Protein AF-A0A7K0CER4-F1 (afdb_monomer)

Structure (mmCIF, N/CA/C/O backbone):
data_AF-A0A7K0CER4-F1
#
_entry.id   AF-A0A7K0CER4-F1
#
loop_
_atom_site.group_PDB
_atom_site.id
_atom_site.type_symbol
_atom_site.label_atom_id
_atom_site.label_alt_id
_atom_site.label_comp_id
_atom_site.label_asym_id
_atom_site.label_entity_id
_atom_site.label_seq_id
_atom_site.pdbx_PDB_ins_code
_atom_site.Cartn_x
_atom_site.Cartn_y
_atom_site.Cartn_z
_atom_site.occupancy
_atom_site.B_iso_or_equiv
_atom_site.auth_seq_id
_atom_site.auth_comp_id
_atom_site.auth_asym_id
_atom_site.auth_atom_id
_atom_site.pdbx_PDB_model_num
ATOM 1 N N . MET A 1 1 ? 21.930 12.879 8.048 1.00 29.58 1 MET A N 1
ATOM 2 C CA . MET A 1 1 ? 23.312 12.764 7.537 1.00 29.58 1 MET A CA 1
ATOM 3 C C . MET A 1 1 ? 23.686 11.287 7.503 1.00 29.58 1 MET A C 1
ATOM 5 O O . MET A 1 1 ? 24.017 10.763 8.557 1.00 29.58 1 MET A O 1
ATOM 9 N N . PRO A 1 2 ? 23.555 10.571 6.370 1.00 44.19 2 PRO A N 1
ATOM 10 C CA . PRO A 1 2 ? 24.059 9.210 6.240 1.00 44.19 2 PRO A CA 1
ATOM 11 C C . PRO A 1 2 ? 25.413 9.277 5.522 1.00 44.19 2 PRO A C 1
ATOM 13 O O . PRO A 1 2 ? 25.479 9.079 4.315 1.00 44.19 2 PRO A O 1
ATOM 16 N N . THR A 1 3 ? 26.473 9.687 6.215 1.00 55.56 3 THR A N 1
ATOM 17 C CA . THR A 1 3 ? 27.746 10.022 5.551 1.00 55.56 3 THR A CA 1
ATOM 18 C C . THR A 1 3 ? 28.757 8.883 5.585 1.00 55.56 3 THR A C 1
ATOM 20 O O . THR A 1 3 ? 29.298 8.554 4.537 1.00 55.56 3 THR A O 1
ATOM 23 N N . ASP A 1 4 ? 28.937 8.196 6.711 1.00 59.75 4 ASP A N 1
ATOM 24 C CA . ASP A 1 4 ? 30.068 7.261 6.836 1.00 59.75 4 ASP A CA 1
ATOM 25 C C . ASP A 1 4 ? 29.839 5.954 6.061 1.00 59.75 4 ASP A C 1
ATOM 27 O O . ASP A 1 4 ? 30.666 5.551 5.252 1.00 59.75 4 ASP A O 1
ATOM 31 N N . ALA A 1 5 ? 28.650 5.353 6.177 1.00 55.88 5 ALA A N 1
ATOM 32 C CA . ALA A 1 5 ? 28.340 4.090 5.496 1.00 55.88 5 ALA A CA 1
ATOM 33 C C . ALA A 1 5 ? 28.259 4.211 3.960 1.00 55.88 5 ALA A C 1
ATOM 35 O O . ALA A 1 5 ? 28.503 3.241 3.244 1.00 55.88 5 ALA A O 1
ATOM 36 N N . ALA A 1 6 ? 27.886 5.387 3.447 1.00 53.59 6 ALA A N 1
ATOM 37 C CA . ALA A 1 6 ? 27.836 5.644 2.009 1.00 53.59 6 ALA A CA 1
ATOM 38 C C . ALA A 1 6 ? 29.242 5.877 1.430 1.00 53.59 6 ALA A C 1
ATOM 40 O O . ALA A 1 6 ? 29.534 5.404 0.331 1.00 53.59 6 ALA A O 1
ATOM 41 N N . LEU A 1 7 ? 30.114 6.556 2.185 1.00 67.88 7 LEU A N 1
ATOM 42 C CA . LEU A 1 7 ? 31.518 6.764 1.824 1.00 67.88 7 LEU A CA 1
ATOM 43 C C . LEU A 1 7 ? 32.299 5.441 1.842 1.00 67.88 7 LEU A C 1
ATOM 45 O O . LEU A 1 7 ? 32.976 5.131 0.862 1.00 67.88 7 LEU A O 1
ATOM 49 N N . ASP A 1 8 ? 32.111 4.613 2.873 1.00 71.12 8 ASP A N 1
ATOM 50 C CA . ASP A 1 8 ? 32.740 3.288 2.977 1.00 71.12 8 ASP A CA 1
ATOM 51 C C . ASP A 1 8 ? 32.343 2.368 1.808 1.00 71.12 8 ASP A C 1
ATOM 53 O O . ASP A 1 8 ? 33.183 1.697 1.200 1.00 71.12 8 ASP A O 1
ATOM 57 N N . ALA A 1 9 ? 31.058 2.374 1.435 1.00 60.56 9 ALA A N 1
ATOM 58 C CA . ALA A 1 9 ? 30.546 1.596 0.308 1.00 60.56 9 ALA A CA 1
ATOM 59 C C . ALA A 1 9 ? 31.138 2.053 -1.038 1.00 60.56 9 ALA A C 1
ATOM 61 O O . ALA A 1 9 ? 31.437 1.230 -1.911 1.00 60.56 9 ALA A O 1
ATOM 62 N N . GLN A 1 10 ? 31.332 3.363 -1.208 1.00 67.06 10 GLN A N 1
ATOM 63 C CA . GLN A 1 10 ? 31.935 3.940 -2.405 1.00 67.06 10 GLN A CA 1
ATOM 64 C C . GLN A 1 10 ? 33.422 3.559 -2.525 1.00 67.06 10 GLN A C 1
ATOM 66 O O . GLN A 1 10 ? 33.873 3.171 -3.609 1.00 67.06 10 GLN A O 1
ATOM 71 N N . GLU A 1 11 ? 34.180 3.604 -1.425 1.00 73.88 11 GLU A N 1
ATOM 72 C CA . GLU A 1 11 ? 35.587 3.186 -1.401 1.00 73.88 11 GLU A CA 1
ATOM 73 C C . GLU A 1 11 ? 35.763 1.693 -1.717 1.00 73.88 11 GLU A C 1
ATOM 75 O O . GLU A 1 11 ? 36.638 1.318 -2.510 1.00 73.88 11 GLU A O 1
ATOM 80 N N . GLU A 1 12 ? 34.912 0.828 -1.157 1.00 68.81 12 GLU A N 1
ATOM 81 C CA . GLU A 1 12 ? 34.974 -0.616 -1.399 1.00 68.81 12 GLU A CA 1
ATOM 82 C C . GLU A 1 12 ? 34.681 -0.962 -2.871 1.00 68.81 12 GLU A C 1
ATOM 84 O O . GLU A 1 12 ? 35.394 -1.774 -3.479 1.00 68.81 12 GLU A O 1
ATOM 89 N N . LEU A 1 13 ? 33.704 -0.284 -3.483 1.00 65.44 13 LEU A N 1
ATOM 90 C CA . LEU A 1 13 ? 33.358 -0.444 -4.896 1.00 65.44 13 LEU A CA 1
ATOM 91 C C . LEU A 1 13 ? 34.503 -0.005 -5.821 1.00 65.44 13 LEU A C 1
ATOM 93 O O . LEU A 1 13 ? 34.883 -0.744 -6.737 1.00 65.44 13 LEU A O 1
ATOM 97 N N . HIS A 1 14 ? 35.104 1.162 -5.568 1.00 67.75 14 HIS A N 1
ATOM 98 C CA . HIS A 1 14 ? 36.257 1.637 -6.341 1.00 67.75 14 HIS A CA 1
ATOM 99 C C . HIS A 1 14 ? 37.452 0.683 -6.226 1.00 67.75 14 HIS A C 1
ATOM 101 O O . HIS A 1 14 ? 38.122 0.389 -7.224 1.00 67.75 14 HIS A O 1
ATOM 107 N N . ARG A 1 15 ? 37.691 0.129 -5.033 1.00 70.62 15 ARG A N 1
ATOM 108 C CA . ARG A 1 15 ? 38.748 -0.861 -4.800 1.00 70.62 15 ARG A CA 1
ATOM 109 C C . ARG A 1 15 ? 38.490 -2.178 -5.537 1.00 70.62 15 ARG A C 1
ATOM 111 O O . ARG A 1 15 ? 39.440 -2.789 -6.035 1.00 70.62 15 ARG A O 1
ATOM 118 N N . ALA A 1 16 ? 37.234 -2.615 -5.626 1.00 64.94 16 ALA A N 1
ATOM 119 C CA . ALA A 1 16 ? 36.844 -3.813 -6.366 1.00 64.94 16 ALA A CA 1
ATOM 120 C C . ALA A 1 16 ? 37.034 -3.639 -7.885 1.00 64.94 16 ALA A C 1
ATOM 122 O O . ALA A 1 16 ? 37.624 -4.511 -8.531 1.00 64.94 16 ALA A O 1
ATOM 123 N N . LEU A 1 17 ? 36.633 -2.483 -8.429 1.00 63.59 17 LEU A N 1
ATOM 124 C CA . LEU A 1 17 ? 36.809 -2.126 -9.843 1.00 63.59 17 LEU A CA 1
ATOM 125 C C . LEU A 1 17 ? 38.290 -2.044 -10.258 1.00 63.59 17 LEU A C 1
ATOM 127 O O . LEU A 1 17 ? 38.640 -2.420 -11.376 1.00 63.59 17 LEU A O 1
ATOM 131 N N . GLY A 1 18 ? 39.183 -1.625 -9.353 1.00 64.12 18 GLY A N 1
ATOM 132 C CA . GLY A 1 18 ? 40.623 -1.496 -9.614 1.00 64.12 18 GLY A CA 1
ATOM 133 C C . GLY A 1 18 ? 41.410 -2.814 -9.745 1.00 64.12 18 GLY A C 1
ATOM 134 O O . GLY A 1 18 ? 42.584 -2.798 -10.128 1.00 64.12 18 GLY A O 1
ATOM 135 N N . ARG A 1 19 ? 40.823 -3.984 -9.446 1.00 61.50 19 ARG A N 1
ATOM 136 C CA . ARG A 1 19 ? 41.544 -5.273 -9.498 1.00 61.50 19 ARG A CA 1
ATOM 137 C C . ARG A 1 19 ? 41.629 -5.834 -10.925 1.00 61.50 19 ARG A C 1
ATOM 139 O O . ARG A 1 19 ? 40.749 -6.545 -11.402 1.00 61.50 19 ARG A O 1
ATOM 146 N N . ARG A 1 20 ? 42.779 -5.601 -11.566 1.00 58.44 20 ARG A N 1
ATOM 147 C CA . ARG A 1 20 ? 43.126 -5.880 -12.980 1.00 58.44 20 ARG A CA 1
ATOM 148 C C . ARG A 1 20 ? 42.892 -7.303 -13.530 1.00 58.44 20 ARG A C 1
ATOM 150 O O . ARG A 1 20 ? 42.984 -7.476 -14.738 1.00 58.44 20 ARG A O 1
ATOM 157 N N . ARG A 1 21 ? 42.621 -8.321 -12.698 1.00 59.00 21 ARG A N 1
ATOM 158 C CA . ARG A 1 21 ? 42.420 -9.718 -13.151 1.00 59.00 21 ARG A CA 1
ATOM 159 C C . ARG A 1 21 ? 41.004 -10.277 -12.971 1.00 59.00 21 ARG A C 1
ATOM 161 O O . ARG A 1 21 ? 40.744 -11.317 -13.546 1.00 59.00 21 ARG A O 1
ATOM 168 N N . ASN A 1 22 ? 40.114 -9.602 -12.231 1.00 57.25 22 ASN A N 1
ATOM 169 C CA . ASN A 1 22 ? 38.721 -10.035 -11.981 1.00 57.25 22 ASN A CA 1
ATOM 170 C C . ASN A 1 22 ? 37.767 -8.851 -11.674 1.00 57.25 22 ASN A C 1
ATOM 172 O O . ASN A 1 22 ? 36.726 -9.039 -11.049 1.00 57.25 22 ASN A O 1
ATOM 176 N N . GLY A 1 23 ? 38.125 -7.621 -12.065 1.00 66.62 23 GLY A N 1
ATOM 177 C CA . GLY A 1 23 ? 37.518 -6.382 -11.551 1.00 66.62 23 GLY A CA 1
ATOM 178 C C . GLY A 1 23 ? 36.002 -6.282 -11.713 1.00 66.62 23 GLY A C 1
ATOM 179 O O . GLY A 1 23 ? 35.327 -5.822 -10.801 1.00 66.62 23 GLY A O 1
ATOM 180 N N . ARG A 1 24 ? 35.445 -6.794 -12.818 1.00 70.00 24 ARG A N 1
ATOM 181 C CA . ARG A 1 24 ? 33.992 -6.812 -13.036 1.00 70.00 24 ARG A CA 1
ATOM 182 C C . ARG A 1 24 ? 33.270 -7.776 -12.092 1.00 70.00 24 ARG A C 1
ATOM 184 O O . ARG A 1 24 ? 32.379 -7.347 -11.376 1.00 70.00 24 ARG A O 1
ATOM 191 N N . ALA A 1 25 ? 33.677 -9.046 -12.051 1.00 71.19 25 ALA A N 1
ATOM 192 C CA . ALA A 1 25 ? 33.058 -10.042 -11.173 1.00 71.19 25 ALA A CA 1
ATOM 193 C C . ALA A 1 25 ? 33.236 -9.678 -9.687 1.00 71.19 25 ALA A C 1
ATOM 195 O O . ALA A 1 25 ? 32.336 -9.874 -8.876 1.00 71.19 25 ALA A O 1
ATOM 196 N N . ALA A 1 26 ? 34.384 -9.091 -9.330 1.00 70.69 26 ALA A N 1
ATOM 197 C CA . ALA A 1 26 ? 34.634 -8.578 -7.988 1.00 70.69 26 ALA A CA 1
ATOM 198 C C . ALA A 1 26 ? 33.744 -7.369 -7.648 1.00 70.69 26 ALA A C 1
ATOM 200 O O . ALA A 1 26 ? 33.265 -7.278 -6.519 1.00 70.69 26 ALA A O 1
ATOM 201 N N . ALA A 1 27 ? 33.507 -6.463 -8.603 1.00 72.50 27 ALA A N 1
ATOM 202 C CA . ALA A 1 27 ? 32.607 -5.327 -8.430 1.00 72.50 27 ALA A CA 1
ATOM 203 C C . ALA A 1 27 ? 31.137 -5.761 -8.352 1.00 72.50 27 ALA A C 1
ATOM 205 O O . ALA A 1 27 ? 30.430 -5.301 -7.465 1.00 72.50 27 ALA A O 1
ATOM 206 N N . GLU A 1 28 ? 30.692 -6.695 -9.197 1.00 72.31 28 GLU A N 1
ATOM 207 C CA . GLU A 1 28 ? 29.343 -7.280 -9.135 1.00 72.31 28 GLU A CA 1
ATOM 208 C C . GLU A 1 28 ? 29.112 -7.985 -7.786 1.00 72.31 28 GLU A C 1
ATOM 210 O O . GLU A 1 28 ? 28.113 -7.736 -7.114 1.00 72.31 28 GLU A O 1
ATOM 215 N N . ALA A 1 29 ? 30.075 -8.784 -7.313 1.00 75.12 29 ALA A N 1
ATOM 216 C CA . ALA A 1 29 ? 29.997 -9.428 -6.001 1.00 75.12 29 ALA A CA 1
ATOM 217 C C . ALA A 1 29 ? 30.063 -8.436 -4.822 1.00 75.12 29 ALA A C 1
ATOM 219 O O . ALA A 1 29 ? 29.540 -8.716 -3.744 1.00 75.12 29 ALA A O 1
ATOM 220 N N . CYS A 1 30 ? 30.736 -7.294 -4.983 1.00 77.06 30 CYS A N 1
ATOM 221 C CA . CYS A 1 30 ? 30.730 -6.206 -4.002 1.00 77.06 30 CYS A CA 1
ATOM 222 C C . CYS A 1 30 ? 29.363 -5.510 -3.974 1.00 77.06 30 CYS A C 1
ATOM 224 O O . CYS A 1 30 ? 28.758 -5.409 -2.911 1.00 77.06 30 CYS A O 1
ATOM 226 N N . LEU A 1 31 ? 28.827 -5.140 -5.138 1.00 70.31 31 LEU A N 1
ATOM 227 C CA . LEU A 1 31 ? 27.529 -4.484 -5.265 1.00 70.31 31 LEU A CA 1
ATOM 228 C C . LEU A 1 31 ? 26.386 -5.357 -4.730 1.00 70.31 31 LEU A C 1
ATOM 230 O O . LEU A 1 31 ? 25.520 -4.851 -4.018 1.00 70.31 31 LEU A O 1
ATOM 234 N N . ASN A 1 32 ? 26.409 -6.665 -5.002 1.00 69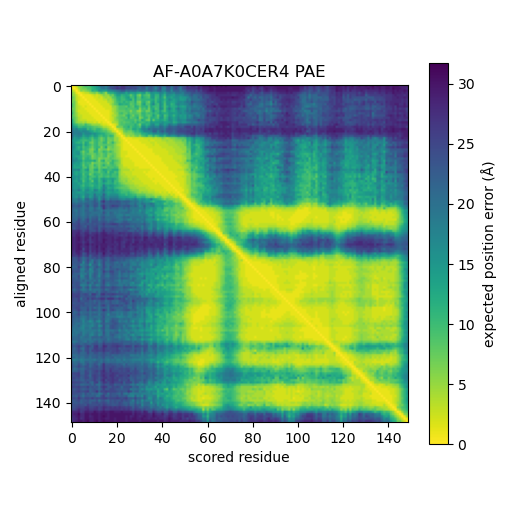.81 32 ASN A N 1
ATOM 235 C CA . ASN A 1 32 ? 25.430 -7.605 -4.451 1.00 69.81 32 ASN A CA 1
ATOM 236 C C . ASN A 1 32 ? 25.503 -7.655 -2.920 1.00 69.81 32 ASN A C 1
ATOM 238 O O . ASN A 1 32 ? 24.477 -7.520 -2.261 1.00 69.81 32 ASN A O 1
ATOM 242 N N . ARG A 1 33 ? 26.708 -7.753 -2.340 1.00 74.94 33 ARG A N 1
ATOM 243 C CA . ARG A 1 33 ? 26.892 -7.746 -0.877 1.00 74.94 33 ARG A CA 1
ATOM 244 C C . ARG A 1 33 ? 26.445 -6.432 -0.235 1.00 74.94 33 ARG A C 1
ATOM 246 O O . ARG A 1 33 ? 25.810 -6.463 0.817 1.00 74.94 33 ARG A O 1
ATOM 253 N N . LEU A 1 34 ? 26.731 -5.293 -0.867 1.00 72.94 34 LEU A N 1
ATOM 254 C CA . LEU A 1 34 ? 26.259 -3.982 -0.414 1.00 72.94 34 LEU A CA 1
ATOM 255 C C . LEU A 1 34 ? 24.731 -3.896 -0.468 1.00 72.94 34 LEU A C 1
ATOM 257 O O . LEU A 1 34 ? 24.104 -3.497 0.510 1.00 72.94 34 LEU A O 1
ATOM 261 N N . THR A 1 35 ? 24.127 -4.350 -1.566 1.00 67.06 35 THR A N 1
ATOM 262 C CA . THR A 1 35 ? 22.669 -4.368 -1.749 1.00 67.06 35 THR A CA 1
ATOM 263 C C . THR A 1 35 ? 21.988 -5.274 -0.725 1.00 67.06 35 THR A C 1
ATOM 265 O O . THR A 1 35 ? 20.997 -4.877 -0.115 1.00 67.06 35 THR A O 1
ATOM 268 N N . GLU A 1 36 ? 22.526 -6.470 -0.478 1.00 69.06 36 GLU A N 1
ATOM 269 C CA . GLU A 1 36 ? 22.033 -7.390 0.552 1.00 69.06 36 GLU A CA 1
ATOM 270 C C . GLU A 1 36 ? 22.160 -6.794 1.959 1.00 69.06 36 GLU A C 1
ATOM 272 O O . GLU A 1 36 ? 21.228 -6.900 2.758 1.00 69.06 36 GLU A O 1
ATOM 277 N N . SER A 1 37 ? 23.290 -6.146 2.260 1.00 72.50 37 SER A N 1
ATOM 278 C CA . SER A 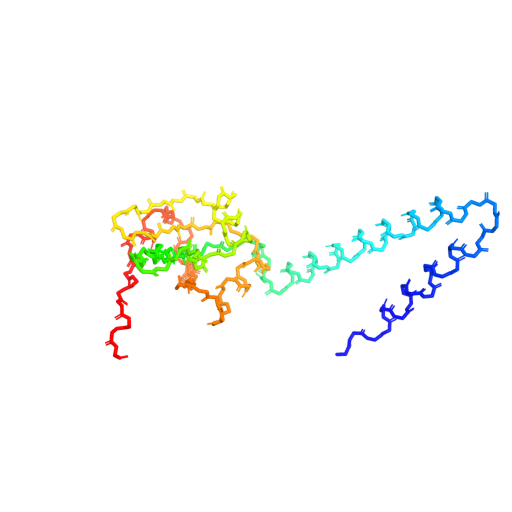1 37 ? 23.543 -5.493 3.548 1.00 72.50 37 SER A CA 1
ATOM 279 C C . SER A 1 37 ? 22.577 -4.334 3.796 1.00 72.50 37 SER A C 1
ATOM 281 O O . SER A 1 37 ? 21.937 -4.285 4.847 1.00 72.50 37 SER A O 1
ATOM 283 N N . TRP A 1 38 ? 22.394 -3.448 2.812 1.00 66.75 38 TRP A N 1
ATOM 284 C CA . TRP A 1 38 ? 21.403 -2.374 2.878 1.00 66.75 38 TRP A CA 1
ATOM 285 C C . TRP A 1 38 ? 19.985 -2.915 2.987 1.00 66.75 38 TRP A C 1
ATOM 287 O O . TRP A 1 38 ? 19.244 -2.474 3.854 1.00 66.75 38 TRP A O 1
ATOM 297 N N . THR A 1 39 ? 19.621 -3.923 2.193 1.00 57.88 39 THR A N 1
ATOM 298 C CA . THR A 1 39 ? 18.293 -4.548 2.275 1.00 57.88 39 THR A CA 1
ATOM 299 C C . THR A 1 39 ? 18.037 -5.124 3.666 1.00 57.88 39 THR A C 1
ATOM 301 O O . THR A 1 39 ? 16.942 -4.970 4.202 1.00 57.88 39 THR A O 1
ATOM 304 N N . ARG A 1 40 ? 19.040 -5.769 4.274 1.00 66.81 40 ARG A N 1
ATOM 305 C CA . ARG A 1 40 ? 18.954 -6.284 5.644 1.00 66.81 40 ARG A CA 1
ATOM 306 C C . ARG A 1 40 ? 18.799 -5.150 6.655 1.00 66.81 40 ARG A C 1
ATOM 308 O O . ARG A 1 40 ? 17.830 -5.169 7.397 1.00 66.81 40 ARG A O 1
ATOM 315 N N . GLN A 1 41 ? 19.662 -4.133 6.623 1.00 65.69 41 GLN A N 1
ATOM 316 C CA . GLN A 1 41 ? 19.555 -2.977 7.524 1.00 65.69 41 GLN A CA 1
ATOM 317 C C . GLN A 1 41 ? 18.218 -2.246 7.388 1.00 65.69 41 GLN A C 1
ATOM 319 O O . GLN A 1 41 ? 17.633 -1.859 8.393 1.00 65.69 41 GLN A O 1
ATOM 324 N N . SER A 1 42 ? 17.716 -2.066 6.166 1.00 59.91 42 SER A N 1
ATOM 325 C CA . SER A 1 42 ? 16.408 -1.461 5.923 1.00 59.91 42 SER A CA 1
ATOM 326 C C . SER A 1 42 ? 15.275 -2.314 6.489 1.00 59.91 42 SER A C 1
ATOM 328 O O . SER A 1 42 ? 14.323 -1.760 7.025 1.00 59.91 42 SER A O 1
ATOM 330 N N . ARG A 1 43 ? 15.369 -3.648 6.406 1.00 60.72 43 ARG A N 1
ATOM 331 C CA . ARG A 1 43 ? 14.389 -4.559 7.017 1.00 60.72 43 ARG A CA 1
ATOM 332 C C . ARG A 1 43 ? 14.462 -4.541 8.539 1.00 60.72 43 ARG A C 1
ATOM 334 O O . ARG A 1 43 ? 13.417 -4.468 9.169 1.00 60.72 43 ARG A O 1
ATOM 341 N N . ASP A 1 44 ? 15.659 -4.573 9.110 1.00 65.81 44 ASP A N 1
ATOM 342 C CA . ASP A 1 44 ? 15.858 -4.558 10.560 1.00 65.81 44 ASP A CA 1
ATOM 343 C C . ASP A 1 44 ? 15.357 -3.237 11.155 1.00 65.81 44 ASP A C 1
ATOM 345 O O . ASP A 1 44 ? 14.569 -3.251 12.099 1.00 65.81 44 ASP A O 1
ATOM 349 N N . ARG A 1 45 ? 15.693 -2.103 10.519 1.00 62.88 45 ARG A N 1
ATOM 350 C CA . ARG A 1 45 ? 15.121 -0.794 10.864 1.00 62.88 45 ARG A CA 1
ATOM 351 C C . ARG A 1 45 ? 13.613 -0.766 10.706 1.00 62.88 45 ARG A C 1
ATOM 353 O O . ARG A 1 45 ? 12.937 -0.295 11.605 1.00 62.88 45 ARG A O 1
ATOM 360 N N . ALA A 1 46 ? 13.074 -1.304 9.612 1.00 57.84 46 ALA A N 1
ATOM 361 C CA . ALA A 1 46 ? 11.629 -1.371 9.442 1.00 57.84 46 ALA A CA 1
ATOM 362 C C . ALA A 1 46 ? 10.977 -2.190 10.567 1.00 57.84 46 ALA A C 1
ATOM 364 O O . ALA A 1 46 ? 9.950 -1.778 11.080 1.00 57.84 46 ALA A O 1
ATOM 365 N N . VAL A 1 47 ? 11.557 -3.311 11.005 1.00 64.38 47 VAL A N 1
ATOM 366 C CA . VAL A 1 47 ? 11.033 -4.100 12.137 1.00 64.38 47 VAL A CA 1
ATOM 367 C C . VAL A 1 47 ? 11.077 -3.312 13.450 1.00 64.38 47 VAL A C 1
ATOM 369 O O . VAL A 1 47 ? 10.105 -3.358 14.209 1.00 64.38 47 VAL A O 1
ATOM 372 N N . GLU A 1 48 ? 12.171 -2.593 13.703 1.00 67.81 48 GLU A N 1
ATOM 373 C CA . GLU A 1 48 ? 12.377 -1.766 14.898 1.00 67.81 48 GLU A CA 1
ATOM 374 C C . GLU A 1 48 ? 11.419 -0.561 14.934 1.00 67.81 48 GLU A C 1
ATOM 376 O O . GLU A 1 48 ? 10.694 -0.371 15.911 1.00 67.81 48 GLU A O 1
ATOM 381 N N . GLU A 1 49 ? 11.321 0.187 13.833 1.00 63.62 49 GLU A N 1
ATOM 382 C CA . GLU A 1 49 ? 10.417 1.334 13.664 1.00 63.62 49 GLU A CA 1
ATOM 383 C C . GLU A 1 49 ? 8.938 0.919 13.684 1.00 63.62 49 GLU A C 1
ATOM 385 O O . GLU A 1 49 ? 8.082 1.675 14.142 1.00 63.62 49 GLU A O 1
ATOM 390 N N . SER A 1 50 ? 8.620 -0.305 13.251 1.00 58.97 50 SER A N 1
ATOM 391 C CA . SER A 1 50 ? 7.241 -0.813 13.233 1.00 58.97 50 SER A CA 1
ATOM 392 C C . SER A 1 50 ? 6.774 -1.434 14.551 1.00 58.97 50 SER A C 1
ATOM 394 O O . SER A 1 50 ? 5.738 -2.103 14.553 1.00 58.97 50 SER A O 1
ATOM 396 N N . ALA A 1 51 ? 7.531 -1.319 15.647 1.00 66.25 51 ALA A N 1
ATOM 397 C CA . ALA A 1 51 ? 7.236 -2.010 16.908 1.00 66.25 51 ALA A CA 1
ATOM 398 C C . ALA A 1 51 ? 6.943 -3.520 16.713 1.00 66.25 51 ALA A C 1
ATOM 400 O O . ALA A 1 51 ? 5.997 -4.066 17.284 1.00 66.25 51 ALA A O 1
ATOM 401 N N . HIS A 1 52 ? 7.720 -4.194 15.852 1.00 66.19 52 HIS A N 1
ATOM 402 C CA . HIS A 1 52 ? 7.538 -5.601 15.457 1.00 66.19 52 HIS A CA 1
ATOM 403 C C . HIS A 1 52 ? 6.245 -5.938 14.688 1.00 66.19 52 HIS A C 1
ATOM 405 O O . HIS A 1 52 ? 5.901 -7.115 14.558 1.00 66.19 52 HIS A O 1
ATOM 411 N N . ARG A 1 53 ? 5.549 -4.948 14.113 1.00 67.56 53 ARG A N 1
ATOM 412 C CA . ARG A 1 53 ? 4.455 -5.155 13.147 1.00 67.56 53 ARG A CA 1
ATOM 413 C C . ARG A 1 53 ? 4.931 -4.848 11.720 1.00 67.56 53 ARG A C 1
ATOM 415 O O . ARG A 1 53 ? 4.675 -3.760 11.216 1.00 67.56 53 ARG A O 1
ATOM 422 N N . PRO A 1 54 ? 5.617 -5.783 11.033 1.00 75.38 54 PRO A N 1
ATOM 423 C CA . PRO A 1 54 ? 6.240 -5.502 9.734 1.00 75.38 54 PRO A CA 1
ATOM 424 C C . PRO A 1 54 ? 5.240 -5.185 8.612 1.00 75.38 54 PRO A C 1
ATOM 426 O O . PRO A 1 54 ? 5.654 -4.741 7.541 1.00 75.38 54 PRO A O 1
ATOM 429 N N . TRP A 1 55 ? 3.946 -5.400 8.856 1.00 83.88 55 TRP A N 1
ATOM 430 C CA . TRP A 1 55 ? 2.854 -5.168 7.923 1.00 83.88 55 TRP A CA 1
ATOM 431 C C . TRP A 1 55 ? 1.799 -4.252 8.538 1.00 83.88 55 TRP A C 1
ATOM 433 O O . TRP A 1 55 ? 1.563 -4.293 9.748 1.00 83.88 55 TRP A O 1
ATOM 443 N N . ARG A 1 56 ? 1.153 -3.452 7.693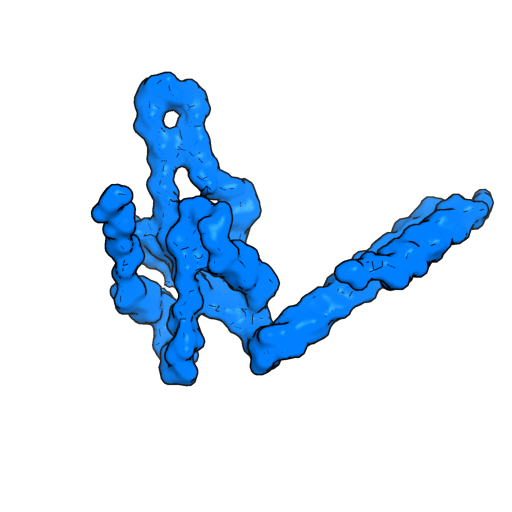 1.00 87.94 56 ARG A N 1
ATOM 444 C CA . ARG A 1 56 ? 0.024 -2.587 8.050 1.00 87.94 56 ARG A CA 1
ATOM 445 C C . ARG A 1 56 ? -1.125 -2.812 7.077 1.00 87.94 56 ARG A C 1
ATOM 447 O O . ARG A 1 56 ? -0.892 -3.103 5.901 1.00 87.94 56 ARG A O 1
ATOM 454 N N . LEU A 1 57 ? -2.349 -2.658 7.577 1.00 90.38 57 LEU A N 1
ATOM 455 C CA . LEU A 1 57 ? -3.549 -2.655 6.751 1.00 90.38 57 LEU A CA 1
ATOM 456 C C . LEU A 1 57 ? -3.905 -1.208 6.439 1.00 90.38 57 LEU A C 1
ATOM 458 O O . LEU A 1 57 ? -4.298 -0.457 7.323 1.00 90.38 57 LEU A O 1
ATOM 462 N N . ILE A 1 58 ? -3.754 -0.818 5.185 1.00 93.12 58 ILE A N 1
ATOM 463 C CA . ILE A 1 58 ? -3.962 0.554 4.738 1.00 93.12 58 ILE A CA 1
ATOM 464 C C . ILE A 1 58 ? -5.200 0.598 3.856 1.00 93.12 58 ILE A C 1
ATOM 466 O O . ILE A 1 58 ? -5.316 -0.215 2.943 1.00 93.12 58 ILE A O 1
ATOM 470 N N . ALA A 1 59 ? -6.107 1.539 4.093 1.00 93.38 59 ALA A N 1
ATOM 471 C CA . ALA A 1 59 ? -7.161 1.830 3.131 1.00 93.38 59 ALA A CA 1
ATOM 472 C C . ALA A 1 59 ? -6.715 2.941 2.189 1.00 93.38 59 ALA A C 1
ATOM 474 O O . ALA A 1 59 ? -6.170 3.951 2.637 1.00 93.38 59 ALA A O 1
ATOM 475 N N . VAL A 1 60 ? -6.966 2.752 0.897 1.00 93.19 60 VAL A N 1
ATOM 476 C CA . VAL A 1 60 ? -6.718 3.749 -0.145 1.00 93.19 60 VAL A CA 1
ATOM 477 C C . VAL A 1 60 ? -8.002 4.054 -0.898 1.00 93.19 60 VAL A C 1
ATOM 479 O O . VAL A 1 60 ? -8.791 3.152 -1.182 1.00 93.19 60 VAL A O 1
ATOM 482 N N . GLN A 1 61 ? -8.199 5.322 -1.241 1.00 92.94 61 GLN A N 1
ATOM 483 C CA . GLN A 1 61 ? -9.209 5.761 -2.194 1.00 92.94 61 GLN A CA 1
ATOM 484 C C . GLN A 1 61 ? -8.532 5.946 -3.547 1.00 92.94 61 GLN A C 1
ATOM 486 O O . GLN A 1 61 ? -7.584 6.723 -3.678 1.00 92.94 61 GLN A O 1
ATOM 491 N N . ILE A 1 62 ? -9.008 5.204 -4.541 1.00 88.31 62 ILE A N 1
ATOM 492 C CA . ILE A 1 62 ? -8.487 5.221 -5.902 1.00 88.31 62 ILE A CA 1
ATOM 493 C C . ILE A 1 62 ? -9.110 6.430 -6.612 1.00 88.31 62 ILE A C 1
ATOM 495 O O . ILE A 1 62 ? -10.329 6.455 -6.802 1.00 88.31 62 ILE A O 1
ATOM 499 N N . PRO A 1 63 ? -8.317 7.448 -6.991 1.00 85.31 63 PRO A N 1
ATOM 500 C CA . PRO A 1 63 ? -8.839 8.607 -7.695 1.00 85.31 63 PRO A CA 1
ATOM 501 C C . PRO A 1 63 ? -9.411 8.191 -9.058 1.00 85.31 63 PRO A C 1
ATOM 503 O O . PRO A 1 63 ? -8.839 7.325 -9.730 1.00 85.31 63 PRO A O 1
ATOM 506 N N . PRO A 1 64 ? -10.522 8.806 -9.496 1.00 79.31 64 PRO A N 1
ATOM 507 C CA . PRO A 1 64 ? -11.063 8.550 -10.819 1.00 79.31 64 PRO A CA 1
ATOM 508 C C . PRO A 1 64 ? -10.070 9.009 -11.888 1.00 79.31 64 PRO A C 1
ATOM 510 O O . PRO A 1 64 ? -9.339 9.988 -11.714 1.00 79.31 64 PRO A O 1
ATOM 513 N N . ARG A 1 65 ? -10.074 8.322 -13.030 1.00 72.44 65 ARG A N 1
ATOM 514 C CA . ARG A 1 65 ? -9.329 8.778 -14.202 1.00 72.44 65 ARG A CA 1
ATOM 515 C C . ARG A 1 65 ? -9.941 10.098 -14.676 1.00 72.44 65 ARG A C 1
ATOM 517 O O . ARG A 1 65 ? -11.157 10.184 -14.844 1.00 72.44 65 ARG A O 1
ATOM 524 N N . SER A 1 66 ? -9.129 11.135 -14.872 1.00 62.41 66 SER A N 1
ATOM 525 C CA . SER A 1 66 ? -9.622 12.383 -15.450 1.00 62.41 66 SER A CA 1
ATOM 526 C C . SER A 1 66 ? -9.836 12.186 -16.948 1.00 62.41 66 SER A C 1
ATOM 528 O O . SER A 1 66 ? -8.907 12.326 -17.745 1.00 62.41 66 SER A O 1
ATOM 530 N N . ASP A 1 67 ? -11.064 11.850 -17.324 1.00 56.56 67 ASP A N 1
ATOM 531 C CA . ASP A 1 67 ? -11.508 11.820 -18.715 1.00 56.56 67 ASP A CA 1
ATOM 532 C C . ASP A 1 67 ? -11.877 13.247 -19.157 1.00 56.56 67 ASP A C 1
ATOM 534 O O . ASP A 1 67 ? -13.044 13.598 -19.342 1.00 56.56 67 ASP A O 1
ATOM 538 N N . SER A 1 68 ? -10.887 14.130 -19.291 1.00 54.94 68 SER A N 1
ATOM 539 C CA . SER A 1 68 ? -11.110 15.409 -19.964 1.00 54.94 68 SER A CA 1
ATOM 540 C C . SER A 1 68 ? -11.191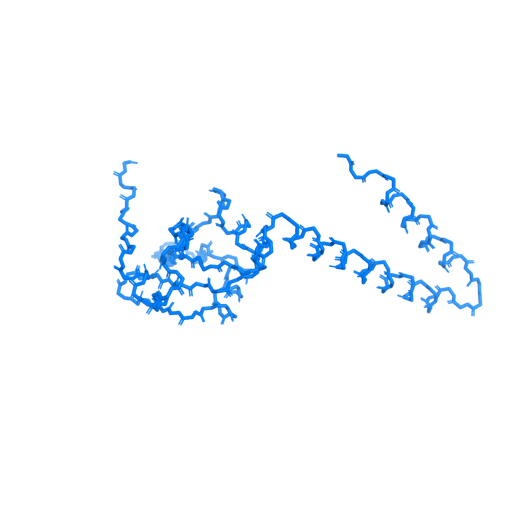 15.164 -21.473 1.00 54.94 68 SER A C 1
ATOM 542 O O . SER A 1 68 ? -10.203 14.875 -22.136 1.00 54.94 68 SER A O 1
ATOM 544 N N . VAL A 1 69 ? -12.388 15.347 -22.039 1.00 54.94 69 VAL A N 1
ATOM 545 C CA . VAL A 1 69 ? -12.692 15.218 -23.485 1.00 54.94 69 VAL A CA 1
ATOM 546 C C . VAL A 1 69 ? -11.821 16.131 -24.375 1.00 54.94 69 VAL A C 1
ATOM 548 O O . VAL A 1 69 ? -11.741 15.931 -25.584 1.00 54.94 69 VAL A O 1
ATOM 551 N N . TYR A 1 70 ? -11.146 17.121 -23.784 1.00 57.81 70 TYR A N 1
ATOM 552 C CA . TYR A 1 70 ? -10.274 18.078 -24.470 1.00 57.81 70 TYR A CA 1
ATOM 553 C C . TYR A 1 70 ? -8.774 17.799 -24.325 1.00 57.81 70 TYR A C 1
ATOM 555 O O . TYR A 1 70 ? -7.983 18.507 -24.947 1.00 57.81 70 TYR A O 1
ATOM 563 N N . ASP A 1 71 ? -8.374 16.803 -23.534 1.00 49.88 71 ASP A N 1
ATOM 564 C CA . ASP A 1 71 ? -6.966 16.507 -23.287 1.00 49.88 71 ASP A CA 1
ATOM 565 C C . ASP A 1 71 ? -6.598 15.203 -23.997 1.00 49.88 71 ASP A C 1
ATOM 567 O O . ASP A 1 71 ? -7.081 14.120 -23.673 1.00 49.88 71 ASP A O 1
ATOM 571 N N . VAL A 1 72 ? -5.761 15.313 -25.028 1.00 50.28 72 VAL A N 1
ATOM 572 C CA . VAL A 1 72 ? -5.340 14.179 -25.874 1.00 50.28 72 VAL A CA 1
ATOM 573 C C . VAL A 1 72 ? -4.477 13.175 -25.082 1.00 50.28 72 VAL A C 1
ATOM 575 O O . VAL A 1 72 ? -4.208 12.071 -25.550 1.00 50.28 72 VAL A O 1
ATOM 578 N N . GLU A 1 73 ? -4.124 13.501 -23.837 1.00 54.50 73 GLU A N 1
ATOM 579 C CA . GLU A 1 73 ? -3.486 12.608 -22.878 1.00 54.50 73 GLU A CA 1
ATOM 580 C C . GLU A 1 73 ? -4.278 12.595 -21.564 1.00 54.50 73 GLU A C 1
ATOM 582 O O . GLU A 1 73 ? -3.978 13.349 -20.642 1.00 54.50 73 GLU A O 1
ATOM 587 N N . ALA A 1 74 ? -5.278 11.714 -21.445 1.00 57.62 74 ALA A N 1
ATOM 588 C CA . ALA A 1 74 ? -5.909 11.414 -20.158 1.00 57.62 74 ALA A CA 1
ATOM 589 C C . ALA A 1 74 ? -4.824 11.005 -19.143 1.00 57.62 74 ALA A C 1
ATOM 591 O O . ALA A 1 74 ? -4.324 9.872 -19.176 1.00 57.62 74 ALA A O 1
ATOM 592 N N . ARG A 1 75 ? -4.417 11.942 -18.278 1.00 62.19 75 ARG A N 1
ATOM 593 C CA . ARG A 1 75 ? -3.344 11.740 -17.305 1.00 62.19 75 ARG A CA 1
ATOM 594 C C . ARG A 1 75 ? -3.867 10.825 -16.205 1.00 62.19 75 ARG A C 1
ATOM 596 O O . ARG A 1 75 ? -4.790 11.184 -15.482 1.00 62.19 75 ARG A O 1
ATOM 603 N N . ASP A 1 76 ? -3.288 9.635 -16.087 1.00 72.62 76 ASP A N 1
ATOM 604 C CA . ASP A 1 76 ? -3.560 8.772 -14.940 1.00 72.62 76 ASP A CA 1
ATOM 605 C C . ASP A 1 76 ? -3.011 9.464 -13.675 1.00 72.62 76 ASP A C 1
ATOM 607 O O . ASP A 1 76 ? -1.810 9.769 -13.632 1.00 72.62 76 ASP A O 1
ATOM 611 N N . PRO A 1 77 ? -3.852 9.771 -12.668 1.00 80.38 77 PRO A N 1
ATOM 612 C CA . PRO A 1 77 ? -3.383 10.338 -11.404 1.00 80.38 77 PRO A CA 1
ATOM 613 C C . PRO A 1 77 ? -2.467 9.369 -10.642 1.00 80.38 77 PRO A C 1
ATOM 615 O O . PRO A 1 77 ? -1.693 9.791 -9.779 1.00 80.38 77 PRO A O 1
ATOM 618 N N . LEU A 1 78 ? -2.526 8.070 -10.948 1.00 85.19 78 LEU A N 1
ATOM 619 C CA . LEU A 1 78 ? -1.697 7.053 -10.328 1.00 85.19 78 LEU A CA 1
ATOM 620 C C . LEU A 1 78 ? -0.413 6.815 -11.123 1.00 85.19 78 LEU A C 1
ATOM 622 O O . LEU A 1 78 ? -0.393 6.622 -12.335 1.00 85.19 78 LEU A O 1
ATOM 626 N N . THR A 1 79 ? 0.705 6.783 -10.400 1.00 87.62 79 THR A N 1
ATOM 627 C CA . THR A 1 79 ? 1.987 6.372 -10.967 1.00 87.62 79 THR A CA 1
ATOM 628 C C . THR A 1 79 ? 2.013 4.849 -11.142 1.00 87.62 79 THR A C 1
ATOM 630 O O . THR A 1 79 ? 1.290 4.135 -10.436 1.00 87.62 79 THR A O 1
ATOM 633 N N . PRO A 1 80 ? 2.912 4.305 -11.983 1.00 87.06 80 PRO A N 1
ATOM 634 C CA . PRO A 1 80 ? 3.112 2.858 -12.075 1.00 87.06 80 PRO A CA 1
ATOM 635 C C . PRO A 1 80 ? 3.415 2.194 -10.724 1.00 87.06 80 PRO A C 1
ATOM 637 O O . PRO A 1 80 ? 3.042 1.044 -10.510 1.00 87.06 80 PRO A O 1
ATOM 640 N N . TRP A 1 81 ? 4.050 2.919 -9.793 1.00 89.62 81 TRP A N 1
ATOM 641 C CA . TRP A 1 81 ? 4.294 2.430 -8.437 1.00 89.62 81 TRP A CA 1
ATOM 642 C C . TRP A 1 81 ? 2.989 2.266 -7.646 1.00 89.62 81 TRP A C 1
ATOM 644 O O . TRP A 1 81 ? 2.784 1.210 -7.052 1.00 89.62 81 TRP A O 1
ATOM 654 N N . HIS A 1 82 ? 2.079 3.248 -7.690 1.00 89.00 82 HIS A N 1
ATOM 655 C CA . HIS A 1 82 ? 0.772 3.145 -7.024 1.00 89.00 82 HIS A CA 1
ATOM 656 C C . HIS A 1 82 ? -0.035 1.959 -7.557 1.00 89.00 82 HIS A C 1
ATOM 658 O O . HIS A 1 82 ? -0.527 1.145 -6.778 1.00 89.00 82 HIS A O 1
ATOM 664 N N . LEU A 1 83 ? -0.109 1.824 -8.883 1.00 89.12 83 LEU A N 1
ATOM 665 C CA . LEU A 1 83 ? -0.823 0.725 -9.533 1.00 89.12 83 LEU A CA 1
ATOM 666 C C . LEU A 1 83 ? -0.233 -0.639 -9.153 1.00 89.12 83 LEU A C 1
ATOM 668 O O . LEU A 1 83 ? -0.979 -1.561 -8.832 1.00 89.12 83 LEU A O 1
ATOM 672 N N . ALA A 1 84 ? 1.099 -0.763 -9.135 1.00 88.56 84 ALA A N 1
ATOM 673 C CA . ALA A 1 84 ? 1.771 -1.993 -8.727 1.00 88.56 84 ALA A CA 1
ATOM 674 C C . ALA A 1 84 ? 1.494 -2.340 -7.257 1.00 88.56 84 ALA A C 1
ATOM 676 O O . ALA A 1 84 ? 1.225 -3.498 -6.943 1.00 88.56 84 ALA A O 1
ATOM 677 N N . VAL A 1 85 ? 1.520 -1.351 -6.359 1.00 89.75 85 VAL A N 1
ATOM 678 C CA . VAL A 1 85 ? 1.217 -1.556 -4.938 1.00 89.75 85 VAL A CA 1
ATOM 679 C C . VAL A 1 85 ? -0.222 -2.038 -4.748 1.00 89.75 85 VAL A C 1
ATOM 681 O O . VAL A 1 85 ? -0.431 -3.033 -4.057 1.00 89.75 85 VAL A O 1
ATOM 684 N N . ILE A 1 86 ? -1.199 -1.399 -5.398 1.00 88.75 86 ILE A N 1
ATOM 685 C CA . ILE A 1 86 ? -2.606 -1.822 -5.330 1.00 88.75 86 ILE A CA 1
ATOM 686 C C . ILE A 1 86 ? -2.756 -3.246 -5.878 1.00 88.75 86 ILE A C 1
ATOM 688 O O . ILE A 1 86 ? -3.292 -4.115 -5.195 1.00 88.75 86 ILE A O 1
ATOM 692 N N . ALA A 1 87 ? -2.224 -3.518 -7.071 1.00 87.69 87 ALA A N 1
ATOM 693 C CA . ALA A 1 87 ? -2.369 -4.816 -7.725 1.00 87.69 87 ALA A CA 1
ATOM 694 C C . ALA A 1 87 ? -1.757 -5.974 -6.918 1.00 87.69 87 ALA A C 1
ATOM 696 O O . ALA A 1 87 ? -2.317 -7.068 -6.896 1.00 87.69 87 ALA A O 1
ATOM 697 N N . VAL A 1 88 ? -0.614 -5.744 -6.264 1.00 90.69 88 VAL A N 1
ATOM 698 C CA . VAL A 1 88 ? 0.114 -6.784 -5.520 1.00 90.69 88 VAL A CA 1
ATOM 699 C C . VAL A 1 88 ? -0.448 -6.995 -4.115 1.00 90.69 88 VAL A C 1
ATOM 701 O O . VAL A 1 88 ? -0.467 -8.129 -3.642 1.00 90.69 88 VAL A O 1
ATOM 704 N N . TYR A 1 89 ? -0.876 -5.929 -3.435 1.00 89.31 89 TYR A N 1
ATOM 705 C CA . TYR A 1 89 ? -1.158 -5.971 -1.996 1.00 89.31 89 TYR A CA 1
ATOM 706 C C . TYR A 1 89 ? -2.634 -5.813 -1.622 1.00 89.31 89 TYR A C 1
ATOM 708 O O . TYR A 1 89 ? -2.950 -5.840 -0.430 1.00 89.31 89 TYR A O 1
ATOM 716 N N . GLN A 1 90 ? -3.542 -5.656 -2.590 1.00 89.50 90 GLN A N 1
ATOM 717 C CA . GLN A 1 90 ? -4.975 -5.602 -2.303 1.00 89.50 90 GLN A CA 1
ATOM 718 C C . GLN A 1 90 ? -5.472 -6.888 -1.631 1.00 89.50 90 GLN A C 1
ATOM 720 O O . GLN A 1 90 ? -5.191 -8.003 -2.072 1.00 89.50 90 GLN A O 1
ATOM 725 N N . THR A 1 91 ? -6.245 -6.724 -0.562 1.00 89.38 91 THR A N 1
ATOM 726 C CA . THR A 1 91 ? -6.893 -7.820 0.173 1.00 89.38 91 THR A CA 1
ATOM 727 C C . THR A 1 91 ? -8.413 -7.707 0.167 1.00 89.38 91 THR A C 1
ATOM 729 O O . THR A 1 91 ? -9.097 -8.721 0.290 1.00 89.38 91 THR A O 1
ATOM 732 N N . ALA A 1 92 ? -8.950 -6.499 -0.024 1.00 87.81 92 ALA A N 1
ATOM 733 C CA . ALA A 1 92 ? -10.367 -6.242 -0.258 1.00 87.81 92 ALA A CA 1
ATOM 734 C C . ALA A 1 92 ? -10.544 -4.992 -1.130 1.00 87.81 92 ALA A C 1
ATOM 736 O O . ALA A 1 92 ? -9.713 -4.085 -1.084 1.00 87.81 92 ALA A O 1
ATOM 737 N N . VAL A 1 93 ? -11.631 -4.946 -1.902 1.00 86.75 93 VAL A N 1
ATOM 738 C CA . VAL A 1 93 ? -11.981 -3.818 -2.775 1.00 86.75 93 VAL A CA 1
ATOM 739 C C . VAL A 1 93 ? -13.473 -3.532 -2.645 1.00 86.75 93 VAL A C 1
ATOM 741 O O . VAL A 1 93 ? -14.282 -4.459 -2.697 1.00 86.75 93 VAL A O 1
ATOM 744 N N . ASP A 1 94 ? -13.820 -2.257 -2.500 1.00 87.38 94 ASP A N 1
ATOM 745 C CA . ASP A 1 94 ? -15.174 -1.731 -2.646 1.00 87.38 94 ASP A CA 1
ATOM 746 C C . ASP A 1 94 ? -15.226 -0.913 -3.943 1.00 87.38 94 ASP A C 1
ATOM 748 O O . ASP A 1 94 ? -14.693 0.197 -4.041 1.00 87.38 94 ASP A O 1
ATOM 752 N N . TRP A 1 95 ? -15.837 -1.505 -4.968 1.00 84.56 95 TRP A N 1
ATOM 753 C CA . TRP A 1 95 ? -15.937 -0.909 -6.299 1.00 84.56 95 TRP A CA 1
ATOM 754 C C . TRP A 1 95 ? -16.893 0.280 -6.344 1.00 84.56 95 TRP A C 1
ATOM 756 O O . TRP A 1 95 ? -16.654 1.206 -7.116 1.00 84.56 95 TRP A O 1
ATOM 766 N N . ASP A 1 96 ? -17.933 0.282 -5.507 1.00 84.50 96 ASP A N 1
ATOM 767 C CA . ASP A 1 96 ? -18.932 1.352 -5.482 1.00 84.50 96 ASP A CA 1
ATOM 768 C C . ASP A 1 96 ? -18.328 2.641 -4.912 1.00 84.50 96 ASP A C 1
ATOM 770 O O . ASP A 1 96 ? -18.680 3.744 -5.333 1.00 84.50 96 ASP A O 1
ATOM 774 N N . ARG A 1 97 ? -17.384 2.506 -3.973 1.00 83.94 97 ARG A N 1
ATOM 775 C CA . ARG A 1 97 ? -16.671 3.632 -3.345 1.00 83.94 97 ARG A CA 1
ATOM 776 C C . ARG A 1 97 ? -15.291 3.909 -3.934 1.00 83.94 97 ARG A C 1
ATOM 778 O O . ARG A 1 97 ? -14.638 4.858 -3.499 1.00 83.94 97 ARG A O 1
ATOM 785 N N . ALA A 1 98 ? -14.847 3.095 -4.891 1.00 88.50 98 ALA A N 1
ATOM 786 C CA . ALA A 1 98 ? -13.487 3.103 -5.427 1.00 88.50 98 ALA A CA 1
ATOM 787 C C . ALA A 1 98 ? -12.413 3.048 -4.320 1.00 88.50 98 ALA A C 1
ATOM 789 O O . ALA A 1 98 ? -11.426 3.784 -4.357 1.00 88.50 98 ALA A O 1
ATOM 790 N N . THR A 1 99 ? -12.596 2.184 -3.317 1.00 91.69 99 THR A N 1
ATOM 791 C CA . THR A 1 99 ? -11.622 1.997 -2.232 1.00 91.69 99 THR A CA 1
ATOM 792 C C . THR A 1 99 ? -11.042 0.591 -2.215 1.00 91.69 99 THR A C 1
ATOM 794 O O . THR A 1 99 ? -11.670 -0.378 -2.640 1.00 91.69 99 THR A O 1
ATOM 797 N N . ALA A 1 100 ? -9.821 0.466 -1.702 1.00 90.25 100 ALA A N 1
ATOM 798 C CA . ALA A 1 100 ? -9.164 -0.818 -1.506 1.00 90.25 100 ALA A CA 1
ATOM 799 C C . ALA A 1 100 ? -8.470 -0.875 -0.145 1.00 90.25 100 ALA A C 1
ATOM 801 O O . ALA A 1 100 ? -7.886 0.108 0.309 1.00 90.25 100 ALA A O 1
ATOM 802 N N . ALA A 1 101 ? -8.505 -2.046 0.486 1.00 92.38 101 ALA A N 1
ATOM 803 C CA . ALA A 1 101 ? -7.678 -2.367 1.639 1.00 92.38 101 AL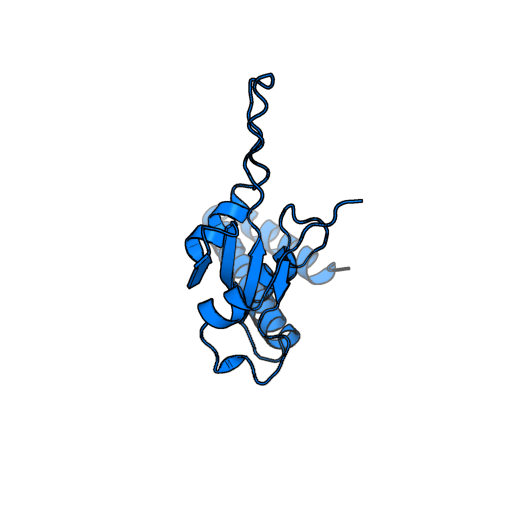A A CA 1
ATOM 804 C C . ALA A 1 101 ? -6.415 -3.083 1.155 1.00 92.38 101 ALA A C 1
ATOM 806 O O . ALA A 1 101 ? -6.494 -4.061 0.408 1.00 92.38 101 ALA A O 1
ATOM 807 N N . LEU A 1 102 ? -5.253 -2.604 1.586 1.00 92.75 102 LEU A N 1
ATOM 808 C CA . LEU A 1 102 ? -3.942 -3.093 1.189 1.00 92.75 102 LEU A CA 1
ATOM 809 C C . LEU A 1 102 ? -3.205 -3.636 2.412 1.00 92.75 102 LEU A C 1
ATOM 811 O O . LEU A 1 102 ? -3.014 -2.917 3.392 1.00 92.75 102 LEU A O 1
ATOM 815 N N . TRP A 1 103 ? -2.752 -4.887 2.352 1.00 90.56 103 TRP A N 1
ATOM 816 C CA . TRP A 1 103 ? -1.866 -5.447 3.373 1.00 90.56 103 TRP A CA 1
ATOM 817 C C . TRP A 1 103 ? -0.420 -5.295 2.915 1.00 90.56 103 TRP A C 1
ATOM 819 O O . TRP A 1 103 ? 0.079 -6.088 2.117 1.00 90.56 103 TRP A O 1
ATOM 829 N N . VAL A 1 104 ? 0.243 -4.240 3.385 1.00 89.12 104 VAL A N 1
ATOM 830 C CA . VAL A 1 104 ? 1.535 -3.791 2.850 1.00 89.12 104 VAL A CA 1
ATOM 831 C C . VAL A 1 104 ? 2.636 -3.819 3.910 1.00 89.12 104 VAL A C 1
ATOM 833 O O . VAL A 1 104 ? 2.355 -3.628 5.095 1.00 89.12 104 VAL A O 1
ATOM 836 N N . PRO A 1 105 ? 3.907 -3.999 3.513 1.00 88.44 105 PRO A N 1
ATOM 837 C CA . PRO A 1 105 ? 5.040 -3.774 4.399 1.00 88.44 105 PRO A CA 1
ATOM 838 C C . PRO A 1 105 ? 5.053 -2.343 4.948 1.00 88.44 105 PRO A C 1
ATOM 840 O O . PRO A 1 105 ? 4.680 -1.401 4.244 1.00 88.44 105 PRO A O 1
ATOM 843 N N . HIS A 1 106 ? 5.559 -2.160 6.168 1.00 84.31 106 HIS A N 1
ATOM 844 C CA . HIS A 1 106 ? 5.551 -0.860 6.846 1.00 84.31 106 HIS A CA 1
ATOM 845 C C . HIS A 1 106 ? 6.167 0.278 6.021 1.00 84.31 106 HIS A C 1
ATOM 847 O O . HIS A 1 106 ? 5.594 1.358 5.959 1.00 84.31 106 HIS A O 1
ATOM 853 N N . GLY A 1 107 ? 7.284 0.041 5.325 1.00 84.81 107 GLY A N 1
ATOM 854 C CA . GLY A 1 107 ? 7.899 1.070 4.477 1.00 84.81 107 GLY A CA 1
ATOM 855 C C . GLY A 1 107 ? 6.976 1.563 3.353 1.00 84.81 107 GLY A C 1
ATOM 856 O O . GLY A 1 107 ? 6.921 2.760 3.083 1.00 84.81 107 GLY A O 1
ATOM 857 N N . ILE A 1 108 ? 6.196 0.657 2.749 1.00 88.19 108 ILE A N 1
ATOM 858 C CA . ILE A 1 108 ? 5.192 1.012 1.734 1.00 88.19 108 ILE A CA 1
ATOM 859 C C . ILE A 1 108 ? 4.035 1.769 2.389 1.00 88.19 108 ILE A C 1
ATOM 861 O O . ILE A 1 108 ? 3.603 2.785 1.853 1.00 88.19 108 ILE A O 1
ATOM 865 N N . ALA A 1 109 ? 3.571 1.330 3.563 1.00 89.38 109 ALA A N 1
ATOM 866 C CA . ALA A 1 109 ? 2.544 2.048 4.317 1.00 89.38 109 ALA A CA 1
ATOM 867 C C . ALA A 1 109 ? 2.967 3.486 4.643 1.00 89.38 109 ALA A C 1
ATOM 869 O O . ALA A 1 109 ? 2.196 4.412 4.421 1.00 89.38 109 ALA A O 1
ATOM 870 N N . THR A 1 110 ? 4.194 3.695 5.121 1.00 88.00 110 THR A N 1
ATOM 871 C CA . THR A 1 110 ? 4.729 5.029 5.429 1.00 88.00 110 THR A CA 1
ATOM 872 C C . THR A 1 110 ? 4.763 5.918 4.189 1.00 88.00 110 THR A C 1
ATOM 874 O O . THR A 1 110 ? 4.377 7.085 4.253 1.00 88.00 110 THR A O 1
ATOM 877 N N . GLN A 1 111 ? 5.155 5.361 3.040 1.00 89.62 111 GLN A N 1
ATOM 878 C CA . GLN A 1 111 ? 5.127 6.093 1.778 1.00 89.62 111 GLN A CA 1
ATOM 879 C C . GLN A 1 111 ? 3.691 6.452 1.355 1.00 89.62 111 GLN A C 1
ATOM 881 O O . GLN A 1 111 ? 3.442 7.600 1.005 1.00 89.62 111 GLN A O 1
ATOM 886 N N . LEU A 1 112 ? 2.739 5.518 1.449 1.00 89.56 112 LEU A N 1
ATOM 887 C CA . LEU A 1 112 ? 1.327 5.745 1.104 1.00 89.56 112 LEU A CA 1
ATOM 888 C C . LEU A 1 112 ? 0.625 6.757 2.024 1.00 89.56 112 LEU A C 1
ATOM 890 O O . LEU A 1 112 ? -0.240 7.504 1.574 1.00 89.56 112 LEU A O 1
ATOM 894 N N . LEU A 1 113 ? 0.991 6.785 3.307 1.00 88.88 113 LEU A N 1
ATOM 895 C CA . LEU A 1 113 ? 0.453 7.717 4.303 1.00 88.88 113 LEU A CA 1
ATOM 896 C C . LEU A 1 113 ? 1.087 9.116 4.219 1.00 88.88 113 LEU A C 1
ATOM 898 O O . LEU A 1 113 ? 0.715 10.008 4.979 1.00 88.88 113 LEU A O 1
ATOM 902 N N . THR A 1 114 ? 2.055 9.328 3.322 1.00 86.75 114 THR A N 1
ATOM 903 C CA . THR A 1 114 ? 2.657 10.650 3.124 1.00 86.75 114 THR A CA 1
ATOM 904 C C . THR A 1 114 ? 1.654 11.583 2.423 1.00 86.75 114 THR A C 1
ATOM 906 O O . THR A 1 114 ? 1.085 11.179 1.404 1.00 86.75 114 THR A O 1
ATOM 909 N N . PRO A 1 115 ? 1.485 12.848 2.872 1.00 73.00 115 PRO A N 1
ATOM 910 C CA . PRO A 1 115 ? 0.477 13.779 2.337 1.00 73.00 115 PRO A CA 1
ATOM 911 C C . PRO A 1 115 ? 0.607 14.122 0.846 1.00 73.00 115 PRO A C 1
ATOM 913 O O . PRO A 1 115 ? -0.300 14.702 0.266 1.00 73.00 115 PRO A O 1
ATOM 916 N N . ALA A 1 116 ? 1.746 13.808 0.224 1.00 73.19 116 ALA A N 1
ATOM 917 C CA . ALA A 1 116 ? 2.016 14.076 -1.18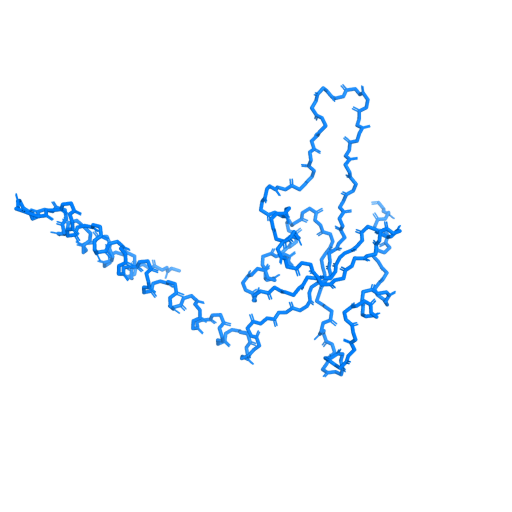8 1.00 73.19 116 ALA A CA 1
ATOM 918 C C . ALA A 1 116 ? 1.466 12.994 -2.142 1.00 73.19 116 ALA A C 1
ATOM 920 O O . ALA A 1 116 ? 1.686 13.072 -3.351 1.00 73.19 116 ALA A O 1
ATOM 921 N N . THR A 1 117 ? 0.801 11.962 -1.617 1.00 74.69 117 THR A N 1
ATOM 922 C CA . THR A 1 117 ? 0.233 10.878 -2.426 1.00 74.69 117 THR A CA 1
ATOM 923 C C . THR A 1 117 ? -1.065 11.353 -3.096 1.00 74.69 117 THR A C 1
ATOM 925 O O . THR A 1 117 ? -1.889 11.972 -2.433 1.00 74.69 117 THR A O 1
ATOM 928 N N . PRO A 1 118 ? -1.310 11.043 -4.385 1.00 79.44 118 PRO A N 1
ATOM 929 C CA . PRO A 1 118 ? -2.551 11.398 -5.089 1.00 79.44 118 PRO A CA 1
ATOM 930 C C . PRO A 1 118 ? -3.787 10.601 -4.623 1.00 79.44 118 PRO A C 1
ATOM 932 O O . PRO A 1 118 ? -4.850 10.712 -5.225 1.00 79.44 118 PRO A O 1
ATOM 935 N N . MET A 1 119 ? -3.645 9.761 -3.596 1.00 84.88 119 MET A N 1
ATOM 936 C CA . MET A 1 119 ? -4.698 8.927 -3.021 1.00 84.88 119 MET A CA 1
ATOM 937 C C . MET A 1 119 ? -4.984 9.395 -1.599 1.00 84.88 119 MET A C 1
ATOM 939 O O . MET A 1 119 ? -4.054 9.704 -0.854 1.00 84.88 119 MET A O 1
ATOM 943 N N . THR A 1 120 ? -6.255 9.371 -1.207 1.00 88.00 120 THR A N 1
ATOM 944 C CA . THR A 1 120 ? -6.629 9.463 0.207 1.00 88.00 120 THR A CA 1
ATOM 945 C C . THR A 1 120 ? -6.263 8.147 0.879 1.00 88.00 120 THR A C 1
ATOM 947 O O . THR A 1 120 ? -6.707 7.087 0.433 1.00 88.00 120 THR A O 1
ATOM 950 N N . THR A 1 121 ? -5.471 8.206 1.948 1.00 90.62 121 THR A N 1
ATOM 951 C CA . THR A 1 121 ? -4.889 7.015 2.576 1.00 90.62 121 THR A CA 1
ATOM 952 C C . THR A 1 121 ? -5.063 7.056 4.093 1.00 90.62 121 THR A C 1
ATOM 954 O O . THR A 1 121 ? -4.752 8.076 4.707 1.00 90.62 121 THR A O 1
ATOM 957 N N . ILE A 1 122 ? -5.496 5.956 4.720 1.00 90.62 122 ILE A N 1
ATOM 958 C CA . ILE A 1 122 ? -5.556 5.825 6.190 1.00 90.62 122 ILE A CA 1
ATOM 959 C C . ILE A 1 122 ? -5.028 4.468 6.669 1.00 90.62 122 ILE A C 1
ATOM 961 O O . ILE A 1 122 ? -5.037 3.492 5.921 1.00 90.62 122 ILE A O 1
ATOM 965 N N . ASP A 1 123 ? -4.599 4.387 7.931 1.00 90.12 123 ASP A N 1
ATOM 966 C CA . ASP A 1 123 ? -4.356 3.098 8.591 1.00 90.12 123 ASP A CA 1
ATOM 967 C C . ASP A 1 123 ? -5.667 2.547 9.167 1.00 90.12 123 ASP A C 1
ATOM 969 O O . ASP A 1 123 ? -6.320 3.219 9.966 1.00 90.12 123 ASP A O 1
ATOM 973 N N . LEU A 1 124 ? -6.040 1.333 8.758 1.00 84.56 124 LEU A N 1
ATOM 974 C CA . LEU A 1 124 ? -7.240 0.633 9.221 1.00 84.56 124 LEU A CA 1
ATOM 975 C C . LEU A 1 124 ? -7.049 -0.089 10.559 1.00 84.56 124 LEU A C 1
ATOM 977 O O . LEU A 1 124 ? -8.035 -0.508 11.148 1.00 84.56 124 LEU A O 1
ATOM 981 N N . LEU A 1 125 ? -5.813 -0.266 11.038 1.00 79.12 125 LEU A N 1
ATOM 982 C CA . LEU A 1 125 ? -5.511 -0.907 12.326 1.00 79.12 125 LEU A CA 1
ATOM 983 C C . LEU A 1 125 ? -5.086 0.105 13.394 1.00 79.12 125 LEU A C 1
ATOM 985 O O . LEU A 1 125 ? -4.249 -0.195 14.251 1.00 79.12 125 LEU A O 1
ATOM 989 N N . ALA A 1 126 ? -5.642 1.315 13.333 1.00 69.38 126 ALA A N 1
ATOM 990 C CA . ALA A 1 126 ? -5.392 2.340 14.337 1.00 69.38 126 ALA A CA 1
ATOM 991 C C . ALA A 1 126 ? -5.905 1.920 15.731 1.00 69.38 126 ALA A C 1
ATOM 993 O O . ALA A 1 126 ? -5.257 2.254 16.726 1.00 69.3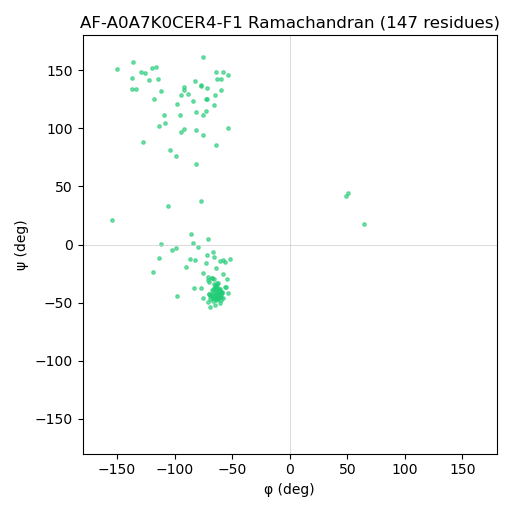8 126 ALA A O 1
ATOM 994 N N . ASP A 1 127 ? -7.006 1.157 15.819 1.00 69.50 127 ASP A N 1
ATOM 995 C CA . ASP A 1 127 ? -7.467 0.563 17.078 1.00 69.50 127 ASP A CA 1
ATOM 996 C C . ASP A 1 127 ? -6.820 -0.822 17.300 1.00 69.50 127 ASP A C 1
ATOM 998 O O . ASP A 1 127 ? -6.877 -1.701 16.431 1.00 69.50 127 ASP A O 1
ATOM 1002 N N . PRO A 1 128 ? -6.232 -1.081 18.482 1.00 64.44 128 PRO A N 1
ATOM 1003 C CA . PRO A 1 128 ? -5.704 -2.392 18.848 1.00 64.44 128 PRO A CA 1
ATOM 1004 C C . PRO A 1 128 ? -6.715 -3.541 18.808 1.00 64.44 128 PRO A C 1
ATOM 1006 O O . PRO A 1 128 ? -6.279 -4.683 18.905 1.00 64.44 128 PRO A O 1
ATOM 1009 N N . THR A 1 129 ? -8.017 -3.269 18.715 1.00 66.50 129 THR A N 1
ATOM 1010 C CA . THR A 1 129 ? -9.119 -4.246 18.674 1.00 66.50 129 THR A CA 1
ATOM 1011 C C . THR A 1 129 ? -9.472 -4.669 17.242 1.00 66.50 129 THR A C 1
ATOM 1013 O O . THR A 1 129 ? -10.020 -5.753 17.037 1.00 66.50 129 THR A O 1
ATOM 1016 N N . ASP A 1 130 ? -9.078 -3.879 16.239 1.00 70.25 130 ASP A N 1
ATOM 1017 C CA . ASP A 1 130 ? -9.465 -4.068 14.834 1.00 70.25 130 ASP A CA 1
ATOM 1018 C C . ASP A 1 130 ? -8.769 -5.257 14.154 1.00 70.25 130 ASP A C 1
ATOM 1020 O O . ASP A 1 130 ? -9.224 -5.742 13.122 1.00 70.25 130 ASP A O 1
ATOM 1024 N N . TRP A 1 131 ? -7.694 -5.793 14.740 1.00 67.44 131 TRP A N 1
ATOM 1025 C CA . TRP A 1 131 ? -6.913 -6.903 14.164 1.00 67.44 131 TRP A CA 1
ATOM 1026 C C . TRP A 1 131 ? -7.722 -8.180 13.900 1.00 67.44 131 TRP A C 1
ATOM 1028 O O . TRP A 1 131 ? -7.325 -8.994 13.067 1.00 67.44 131 TRP A O 1
ATOM 1038 N N . ALA A 1 132 ? -8.817 -8.381 14.636 1.00 70.88 132 ALA A N 1
ATOM 1039 C CA . ALA A 1 132 ? -9.683 -9.545 14.489 1.00 70.88 132 ALA A CA 1
ATOM 1040 C C . ALA A 1 132 ? -10.760 -9.349 13.407 1.00 70.88 132 ALA A C 1
ATOM 1042 O O . ALA A 1 132 ? -11.426 -10.313 13.020 1.00 70.88 132 ALA A O 1
ATOM 1043 N N . ALA A 1 133 ? -10.955 -8.119 12.925 1.00 75.12 133 ALA A N 1
ATOM 1044 C CA . ALA A 1 133 ? -11.962 -7.807 11.927 1.00 75.12 133 ALA A CA 1
ATOM 1045 C C . ALA A 1 133 ? -11.453 -8.117 10.505 1.00 75.12 133 ALA A C 1
ATOM 1047 O O . ALA A 1 133 ? -10.296 -7.843 10.175 1.00 75.12 133 ALA A O 1
ATOM 1048 N N . PRO A 1 134 ? -12.305 -8.660 9.616 1.00 81.12 134 PRO A N 1
ATOM 1049 C CA . PRO A 1 134 ? -11.958 -8.812 8.208 1.00 81.12 134 PRO A CA 1
ATOM 1050 C C . PRO A 1 134 ? -11.654 -7.459 7.551 1.00 81.12 134 PRO A C 1
ATOM 1052 O O . PRO A 1 134 ? -12.361 -6.479 7.786 1.00 81.12 134 PRO A O 1
ATOM 1055 N N . ALA A 1 135 ? -10.668 -7.423 6.650 1.00 81.12 135 ALA A N 1
ATOM 1056 C CA . ALA A 1 135 ? -10.277 -6.200 5.943 1.00 81.12 135 ALA A CA 1
ATOM 1057 C C . ALA A 1 135 ? -11.447 -5.531 5.199 1.00 81.12 135 ALA A C 1
ATOM 1059 O O . ALA A 1 135 ? -11.553 -4.312 5.207 1.00 81.12 135 ALA A O 1
ATOM 1060 N N . ALA A 1 136 ? -12.362 -6.316 4.619 1.00 75.50 136 ALA A N 1
ATOM 1061 C CA . ALA A 1 136 ? -13.568 -5.796 3.972 1.00 75.50 136 ALA A CA 1
ATOM 1062 C C . ALA A 1 136 ? -14.517 -5.085 4.956 1.00 75.50 136 ALA A C 1
ATOM 1064 O O . ALA A 1 136 ? -15.132 -4.087 4.599 1.00 75.50 136 ALA A O 1
ATOM 1065 N N . THR A 1 137 ? -14.610 -5.564 6.201 1.00 82.62 137 THR A N 1
ATOM 1066 C CA . THR A 1 137 ? -15.426 -4.934 7.248 1.00 82.62 137 THR A CA 1
ATOM 1067 C C . THR A 1 137 ? -14.827 -3.596 7.665 1.00 82.62 137 THR A C 1
ATOM 1069 O O . THR A 1 137 ? -15.549 -2.607 7.724 1.00 82.62 137 THR A O 1
ATOM 1072 N N . LEU A 1 138 ? -13.512 -3.552 7.900 1.00 84.88 138 LEU A N 1
ATOM 1073 C CA . LEU A 1 138 ? -12.795 -2.314 8.232 1.00 84.88 138 LEU A CA 1
ATOM 1074 C C . LEU A 1 138 ? -12.817 -1.309 7.071 1.00 84.88 138 LEU A C 1
ATOM 1076 O O . LEU A 1 138 ? -12.937 -0.106 7.276 1.00 84.88 138 LEU A O 1
ATOM 1080 N N . LEU A 1 139 ? -12.745 -1.796 5.833 1.00 85.88 139 LEU A N 1
ATOM 1081 C CA . LEU A 1 139 ? -12.859 -0.947 4.652 1.00 85.88 139 LEU A CA 1
ATOM 1082 C C . LEU A 1 139 ? -14.263 -0.338 4.526 1.00 85.88 139 LEU A C 1
ATOM 1084 O O . LEU A 1 139 ? -14.386 0.832 4.183 1.00 85.88 139 LEU A O 1
ATOM 1088 N N . ALA A 1 140 ? -15.312 -1.106 4.835 1.00 85.94 140 ALA A N 1
ATOM 1089 C CA . ALA A 1 140 ? -16.697 -0.644 4.759 1.00 85.94 140 ALA A CA 1
ATOM 1090 C C . ALA A 1 140 ? -17.062 0.382 5.849 1.00 85.94 140 ALA A C 1
ATOM 1092 O O . ALA A 1 140 ? -17.948 1.215 5.635 1.00 85.94 140 ALA A O 1
ATOM 1093 N N . THR A 1 141 ? -16.406 0.334 7.017 1.00 87.06 141 THR A N 1
ATOM 1094 C CA . THR A 1 141 ? -16.592 1.338 8.081 1.00 87.06 141 THR A CA 1
ATOM 1095 C C . THR A 1 141 ? -15.898 2.655 7.756 1.00 87.06 141 THR A C 1
ATOM 1097 O O . THR A 1 141 ? -16.333 3.709 8.226 1.00 87.06 141 THR A O 1
ATOM 1100 N N . TRP A 1 142 ? -14.861 2.625 6.917 1.00 87.44 142 TRP A N 1
ATOM 1101 C CA . TRP A 1 142 ? -14.241 3.834 6.407 1.00 87.44 142 TRP A CA 1
ATOM 1102 C C . TRP A 1 142 ? -15.135 4.520 5.365 1.00 87.44 142 TRP A C 1
ATOM 1104 O O . TRP A 1 142 ? -15.554 3.940 4.361 1.00 87.44 142 TRP A O 1
ATOM 1114 N N . ASN A 1 143 ? -15.428 5.800 5.601 1.00 82.06 143 A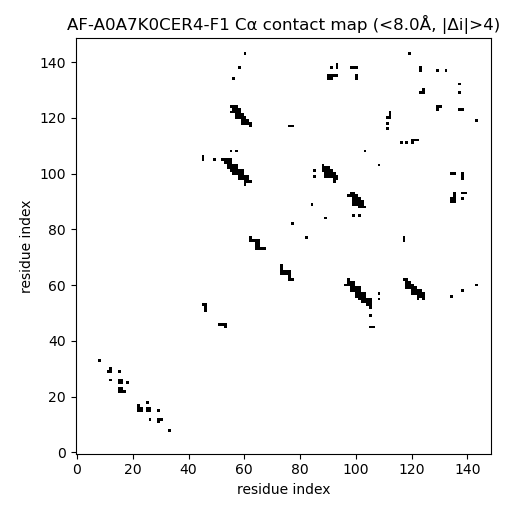SN A N 1
ATOM 1115 C CA . ASN A 1 143 ? -16.114 6.655 4.643 1.00 82.06 143 ASN A CA 1
ATOM 1116 C C . ASN A 1 143 ? -15.152 7.754 4.169 1.00 82.06 143 ASN A C 1
ATOM 1118 O O . ASN A 1 143 ? -14.951 8.721 4.905 1.00 82.06 143 ASN A O 1
ATOM 1122 N N . PRO A 1 144 ? -14.564 7.638 2.969 1.00 73.62 144 PRO A N 1
ATOM 1123 C CA . PRO A 1 144 ? -13.616 8.619 2.440 1.00 73.62 144 PRO A CA 1
ATOM 1124 C C . PRO A 1 144 ? -14.314 9.890 1.905 1.00 73.62 144 PRO A C 1
ATOM 1126 O O . PRO A 1 144 ? -13.931 10.409 0.862 1.00 73.62 144 PRO A O 1
ATOM 1129 N N . ALA A 1 145 ? -15.387 10.361 2.555 1.00 69.94 145 ALA A N 1
ATOM 1130 C CA . ALA A 1 145 ? -16.219 11.463 2.065 1.00 69.94 145 ALA A CA 1
ATOM 1131 C C . ALA A 1 145 ? -15.391 12.730 1.744 1.00 69.94 145 ALA A C 1
ATOM 1133 O O . ALA A 1 145 ? -14.393 12.992 2.416 1.00 69.94 145 ALA A O 1
ATOM 1134 N N . PRO A 1 146 ? -15.794 13.495 0.710 1.00 48.12 146 PRO A N 1
ATOM 1135 C CA . PRO A 1 146 ? -14.900 14.377 -0.025 1.00 48.12 146 PRO A CA 1
ATOM 1136 C C . PRO A 1 146 ? -14.606 15.658 0.752 1.00 48.12 146 PRO A C 1
ATOM 1138 O O . PRO A 1 146 ? -15.529 16.317 1.235 1.00 48.12 146 PRO A O 1
ATOM 1141 N N . ASP A 1 147 ? -13.342 16.076 0.764 1.00 39.94 147 ASP A N 1
ATOM 1142 C CA . ASP A 1 147 ? -13.012 17.492 0.909 1.00 39.94 147 ASP A CA 1
ATOM 1143 C C . ASP A 1 147 ? -13.570 18.229 -0.322 1.00 39.94 147 ASP A C 1
ATOM 1145 O O . ASP A 1 147 ? -12.911 18.399 -1.345 1.00 39.94 147 ASP A O 1
ATOM 1149 N N . THR A 1 148 ? -14.841 18.619 -0.254 1.00 42.34 148 THR A N 1
ATOM 1150 C CA . THR A 1 148 ? -15.362 19.755 -1.014 1.00 42.34 148 THR A CA 1
ATOM 1151 C C . THR A 1 148 ? -15.244 20.998 -0.144 1.00 42.34 148 THR A C 1
ATOM 1153 O O . THR A 1 148 ? -16.099 21.229 0.713 1.00 42.34 148 THR A O 1
ATOM 1156 N N . ALA A 1 149 ? -14.202 21.789 -0.397 1.00 33.59 149 ALA A N 1
ATOM 1157 C CA . ALA A 1 149 ? -14.167 23.236 -0.201 1.00 33.59 149 ALA A CA 1
ATOM 1158 C C . ALA A 1 149 ? -13.194 23.858 -1.211 1.00 33.59 149 ALA A C 1
ATOM 1160 O O . ALA A 1 149 ? -12.033 23.397 -1.267 1.00 33.59 149 ALA A O 1
#

Secondary structure (DSSP, 8-state):
---HHHHHHHHHHHHHHT-TTTHHHHHHHHHHHHHHHHHHHHHHHHHHHTTT--EEEEEEE-PPP---TT-SS---SS-HHHHHHHHHHEEEEETTTTEEEEEEEHHHHHHHTSTTSSSEEEETT-STTGGGS-HHHHHHH--------

Solvent-accessible surface area (backbone atoms only — not comparable to full-atom values): 8724 Å² total; per-residue (Å²): 135,84,58,66,70,56,50,54,51,52,53,54,43,54,57,27,54,65,37,92,88,51,18,65,66,45,27,53,56,43,52,51,51,50,50,52,50,49,54,48,53,53,47,54,48,44,30,63,76,39,76,72,42,55,55,43,48,33,37,38,37,60,68,76,70,50,82,50,93,87,46,97,66,63,57,65,76,62,51,74,66,54,51,50,50,50,73,73,26,55,76,30,73,42,77,92,75,36,30,35,24,27,62,32,47,41,70,57,45,56,57,51,61,37,90,86,42,80,40,59,52,47,70,64,58,75,50,92,75,44,80,82,54,55,59,56,58,55,48,66,71,54,75,89,74,75,92,82,128

Foldseek 3Di:
DPPPLVVVLVVCLVVLCPPPPCSVVSNVVSVVVSVVVVVVVVQVVLCVVVVNPQKFWKKKAQDDFPPDVPDPDRDRLDDPVRVVQCVPFFPDADPVRNMTIGTDGSVVLVVCPDPPRSIDMDTLPPDVVCPPPRSHVSNVVDDCDDPDD

pLDDT: mean 74.19, std 13.83, range [29.58, 93.38]

Sequence (149 aa):
MPTDAALDAQEELHRALGRRRNGRAAAEACLNRLTESWTRQSRDRAVEESAHRPWRLIAVQIPPRSDSVYDVEARDPLTPWHLAVIAVYQTAVDWDRATAALWVPHGIATQLLTPATPMTTIDLLADPTDWAAPAATLLATWNPAPDTA

Radius of gyration: 21.15 Å; Cα contacts (8 Å, |Δi|>4): 157; chains: 1; bounding box: 62×33×45 Å

Nearest PDB structures (foldseek):
  5mgp-assembly1_z  TM=3.580E-01  e=3.113E+00  Escherichia coli
  2gqq-assembly1_A-2  TM=4.062E-01  e=4.260E+00  Escherichia coli

Mean predicted aligned error: 13.35 Å

Organism: NCBI:txid25851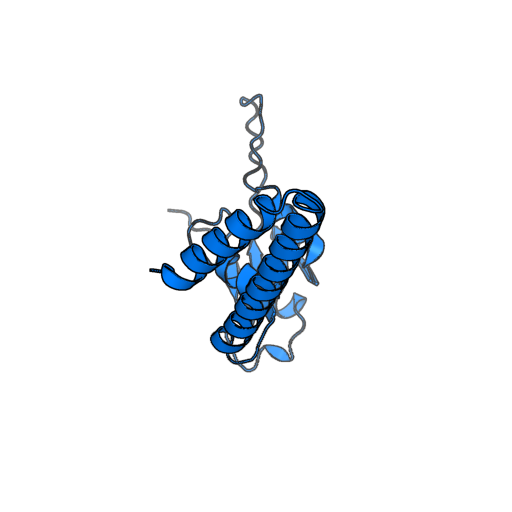96